Protein AF-A0A969RH98-F1 (afdb_monomer_lite)

pLDDT: mean 89.94, std 9.92, range [57.56, 97.62]

Sequence (52 aa):
RGEQRGRLEGEQRGRLEVAQNLLLEGMDIELIARVTGLSIEQIQQLQASQNS

Structure (mmCIF, N/CA/C/O backbone):
data_AF-A0A969RH98-F1
#
_entry.id   AF-A0A969RH98-F1
#
loop_
_atom_site.group_PDB
_atom_site.id
_atom_site.type_symbol
_atom_site.label_atom_id
_atom_site.label_alt_id
_atom_site.label_comp_id
_atom_site.label_asym_id
_atom_site.label_entity_id
_atom_site.label_seq_id
_atom_site.pdbx_PDB_ins_code
_atom_site.Cartn_x
_atom_site.Cartn_y
_atom_site.Cartn_z
_atom_site.occupancy
_atom_site.B_iso_or_equiv
_atom_site.auth_seq_id
_atom_site.auth_comp_id
_atom_site.auth_asym_id
_atom_site.auth_atom_id
_atom_site.pdbx_PDB_model_num
ATOM 1 N N . ARG A 1 1 ? 17.883 -10.381 -17.028 1.00 62.09 1 ARG A N 1
ATOM 2 C CA . ARG A 1 1 ? 17.298 -10.845 -15.737 1.00 62.09 1 ARG A CA 1
ATOM 3 C C . ARG A 1 1 ? 17.091 -9.711 -14.716 1.00 62.09 1 ARG A C 1
ATOM 5 O O . ARG A 1 1 ? 16.259 -9.895 -13.841 1.00 62.09 1 ARG A O 1
ATOM 12 N N . GLY A 1 2 ? 17.766 -8.554 -14.827 1.00 71.19 2 GLY A N 1
ATOM 13 C CA . GLY A 1 2 ? 17.537 -7.403 -13.931 1.00 71.19 2 GLY A CA 1
ATOM 14 C C . GLY A 1 2 ? 16.223 -6.644 -14.174 1.00 71.19 2 GLY A C 1
ATOM 15 O O . GLY A 1 2 ? 15.528 -6.310 -13.224 1.00 71.19 2 GLY A O 1
ATOM 16 N N . GLU A 1 3 ? 15.822 -6.460 -15.434 1.00 74.44 3 GLU A N 1
ATOM 17 C CA . GLU A 1 3 ? 14.652 -5.636 -15.806 1.00 74.44 3 GLU A CA 1
ATOM 18 C C . GLU A 1 3 ? 13.311 -6.166 -15.276 1.00 74.44 3 GLU A C 1
ATOM 20 O O . GLU A 1 3 ? 12.452 -5.394 -14.859 1.00 74.44 3 GLU A 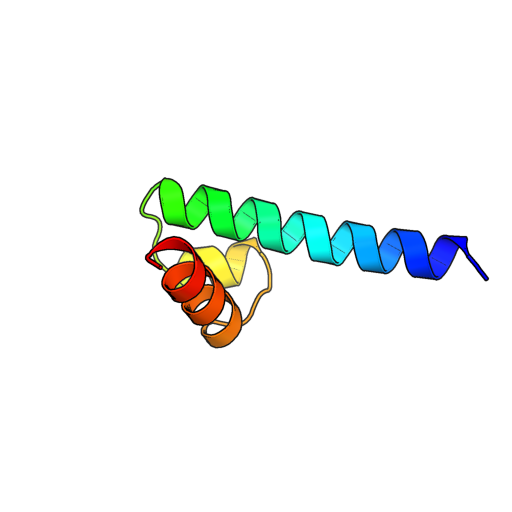O 1
ATOM 25 N N . GLN A 1 4 ? 13.130 -7.491 -15.233 1.00 76.56 4 GLN A N 1
ATOM 26 C CA . GLN A 1 4 ? 11.907 -8.089 -14.684 1.00 76.56 4 GLN A CA 1
ATOM 27 C C . GLN A 1 4 ? 11.773 -7.851 -13.175 1.00 76.56 4 GLN A C 1
ATOM 29 O O . GLN A 1 4 ? 10.661 -7.655 -12.699 1.00 76.56 4 GLN A O 1
ATOM 34 N N . ARG A 1 5 ? 12.890 -7.832 -12.434 1.00 73.62 5 ARG A N 1
ATOM 35 C CA . ARG A 1 5 ? 12.885 -7.550 -10.991 1.00 73.62 5 ARG A CA 1
ATOM 36 C C . ARG A 1 5 ? 12.584 -6.079 -10.722 1.00 73.62 5 ARG A C 1
ATOM 38 O O . ARG A 1 5 ? 11.691 -5.793 -9.938 1.00 73.62 5 ARG A O 1
ATOM 45 N N . GLY A 1 6 ? 13.232 -5.172 -11.456 1.00 79.94 6 GLY A N 1
ATOM 46 C CA . GLY A 1 6 ? 12.994 -3.732 -11.317 1.00 79.94 6 GLY A CA 1
ATOM 47 C C . GLY A 1 6 ? 11.545 -3.329 -11.607 1.00 79.94 6 GLY A C 1
ATOM 48 O O . GLY A 1 6 ? 10.981 -2.510 -10.888 1.00 79.94 6 GLY A O 1
ATOM 49 N N . ARG A 1 7 ? 10.905 -3.950 -12.606 1.00 81.50 7 ARG A N 1
ATOM 50 C CA . ARG A 1 7 ? 9.487 -3.699 -12.902 1.00 81.50 7 ARG A CA 1
ATOM 51 C C . ARG A 1 7 ? 8.556 -4.203 -11.795 1.00 81.50 7 ARG A C 1
ATOM 53 O O . ARG A 1 7 ? 7.662 -3.468 -11.398 1.00 81.50 7 ARG A O 1
ATOM 60 N N . LEU A 1 8 ? 8.780 -5.411 -11.273 1.00 80.81 8 LEU A N 1
ATOM 61 C CA . LEU A 1 8 ? 7.969 -5.956 -10.175 1.00 80.81 8 LEU A CA 1
ATOM 62 C C . LEU A 1 8 ? 8.121 -5.135 -8.886 1.00 80.81 8 LEU A C 1
ATOM 64 O O . LEU A 1 8 ? 7.129 -4.833 -8.228 1.00 80.81 8 LEU A O 1
ATOM 68 N N . GLU A 1 9 ? 9.347 -4.725 -8.554 1.00 82.62 9 GLU A N 1
ATOM 69 C CA . GLU A 1 9 ? 9.619 -3.853 -7.406 1.00 82.62 9 GLU A CA 1
ATOM 70 C C . GLU A 1 9 ? 8.974 -2.469 -7.579 1.00 82.62 9 GLU A C 1
ATOM 72 O O . GLU A 1 9 ? 8.403 -1.936 -6.629 1.00 82.62 9 GLU A O 1
ATOM 77 N N . GLY A 1 10 ? 9.016 -1.902 -8.789 1.00 87.44 10 GLY A N 1
ATOM 78 C CA . GLY A 1 10 ? 8.371 -0.628 -9.110 1.00 87.44 10 GLY A CA 1
ATOM 79 C C . GLY A 1 10 ? 6.846 -0.691 -9.012 1.00 87.44 10 GLY A C 1
ATOM 80 O O . GLY A 1 10 ? 6.237 0.175 -8.388 1.00 87.44 10 GLY A O 1
ATOM 81 N N . GLU A 1 11 ? 6.229 -1.742 -9.558 1.00 89.69 11 GLU A N 1
ATOM 82 C CA . GLU A 1 11 ? 4.781 -1.966 -9.454 1.00 89.69 11 GLU A CA 1
ATOM 83 C C . GLU A 1 11 ? 4.337 -2.112 -7.993 1.00 89.69 11 GLU A C 1
ATOM 85 O O . GLU A 1 11 ? 3.324 -1.538 -7.592 1.00 89.69 11 GLU A O 1
ATOM 90 N N . GLN A 1 12 ? 5.101 -2.846 -7.177 1.00 89.00 12 GLN A N 1
ATOM 91 C CA . GLN A 1 12 ? 4.783 -3.016 -5.762 1.00 89.00 12 GLN A CA 1
ATOM 92 C C . GLN A 1 12 ? 4.933 -1.702 -4.986 1.00 89.00 12 GLN A C 1
ATOM 94 O O . GLN A 1 12 ? 4.032 -1.344 -4.230 1.00 89.00 12 GLN A O 1
ATOM 99 N N . ARG A 1 13 ? 6.024 -0.955 -5.202 1.00 90.50 13 ARG A N 1
ATOM 100 C CA . ARG A 1 13 ? 6.236 0.359 -4.573 1.00 90.50 13 ARG A CA 1
ATOM 101 C C . ARG A 1 13 ? 5.135 1.351 -4.941 1.00 90.50 13 ARG A C 1
ATOM 103 O O . ARG A 1 13 ? 4.590 1.983 -4.045 1.00 90.50 13 ARG A O 1
ATOM 110 N N . GLY A 1 14 ? 4.747 1.411 -6.216 1.00 93.19 14 GLY A N 1
ATOM 111 C CA . GLY A 1 14 ? 3.679 2.300 -6.676 1.00 93.19 14 GLY A 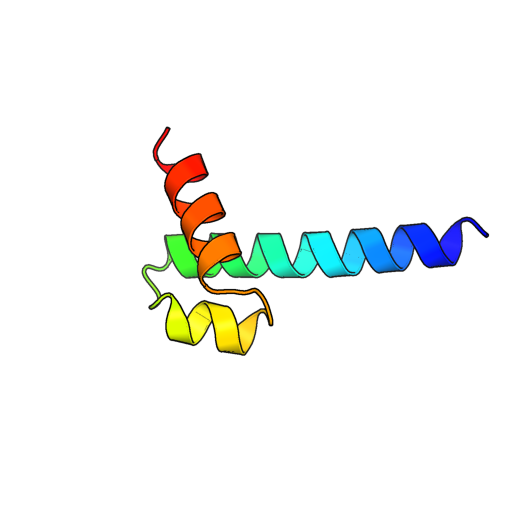CA 1
ATOM 112 C C . GLY A 1 14 ? 2.333 2.009 -6.007 1.00 93.19 14 GLY A C 1
ATOM 113 O O . GLY A 1 14 ? 1.642 2.931 -5.586 1.00 93.19 14 GLY A O 1
ATOM 114 N N . ARG A 1 15 ? 1.970 0.731 -5.826 1.00 94.88 15 ARG A N 1
ATOM 115 C CA . ARG A 1 15 ? 0.731 0.366 -5.109 1.00 94.88 15 ARG A CA 1
ATOM 116 C C . ARG A 1 15 ? 0.764 0.785 -3.639 1.00 94.88 15 ARG A C 1
ATOM 118 O O . ARG A 1 15 ? -0.249 1.255 -3.131 1.00 94.88 15 ARG A O 1
ATOM 125 N N . LEU A 1 16 ? 1.907 0.620 -2.971 1.00 94.56 16 LEU A N 1
ATOM 126 C CA . LEU A 1 16 ? 2.077 1.014 -1.568 1.00 94.56 16 LEU A CA 1
ATOM 127 C C . LEU A 1 16 ? 2.004 2.536 -1.396 1.00 94.56 16 LEU A C 1
ATOM 129 O O . LEU A 1 16 ? 1.337 3.003 -0.479 1.00 94.56 16 LEU A O 1
ATOM 133 N N . GLU A 1 17 ? 2.631 3.299 -2.291 1.00 95.75 17 GLU A N 1
ATOM 134 C CA . GLU A 1 17 ? 2.596 4.766 -2.274 1.00 95.75 17 GLU A CA 1
ATOM 135 C C . GLU A 1 17 ? 1.170 5.298 -2.478 1.00 95.75 17 GLU A C 1
ATOM 137 O O . GLU A 1 17 ? 0.698 6.131 -1.705 1.00 95.75 17 GLU A O 1
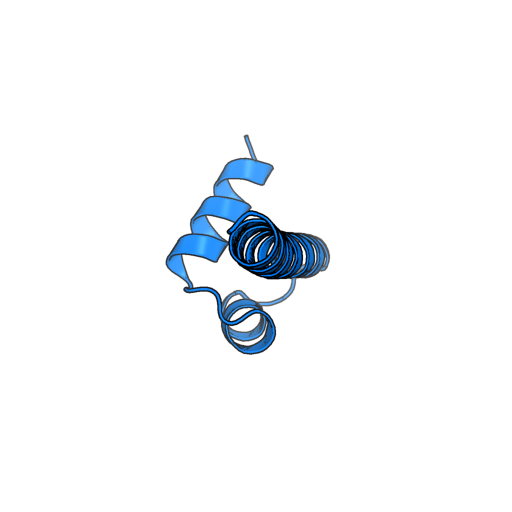ATOM 142 N N . VAL A 1 18 ? 0.433 4.754 -3.456 1.00 96.88 18 VAL A N 1
ATOM 143 C CA . VAL A 1 18 ? -0.979 5.117 -3.658 1.00 96.88 18 VAL A CA 1
ATOM 144 C C . VAL A 1 18 ? -1.815 4.770 -2.423 1.00 96.88 18 VAL A C 1
ATOM 146 O O . VAL A 1 18 ? -2.629 5.585 -1.997 1.00 96.88 18 VAL A O 1
ATOM 149 N N . ALA A 1 19 ? -1.608 3.598 -1.813 1.00 97.06 19 ALA A N 1
ATOM 150 C CA . ALA A 1 19 ? -2.331 3.208 -0.603 1.00 97.06 19 ALA A CA 1
ATOM 151 C C . ALA A 1 19 ? -2.067 4.155 0.576 1.00 97.06 19 ALA A C 1
ATOM 153 O O . ALA A 1 19 ? -3.006 4.529 1.274 1.00 97.06 19 ALA A O 1
ATOM 154 N N . GLN A 1 20 ? -0.811 4.562 0.779 1.00 95.69 20 GLN A N 1
ATOM 155 C CA . GLN A 1 20 ? -0.428 5.506 1.832 1.00 95.69 20 GLN A CA 1
ATOM 156 C C . GLN A 1 20 ? -1.090 6.867 1.632 1.00 95.69 20 GLN A C 1
ATOM 158 O O . GLN A 1 20 ? -1.703 7.380 2.563 1.00 95.69 20 GLN A O 1
ATOM 163 N N . ASN A 1 21 ? -1.037 7.412 0.416 1.00 96.62 21 ASN A N 1
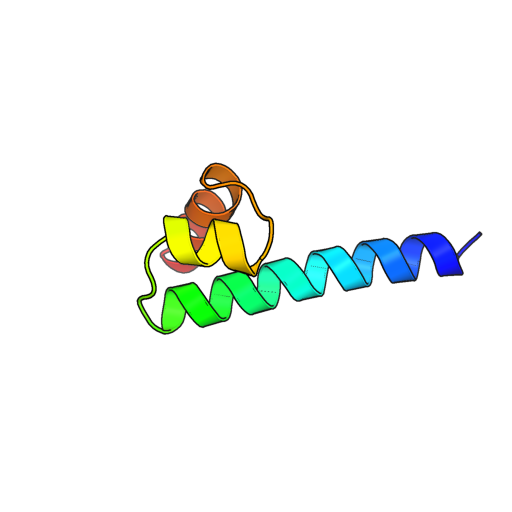ATOM 164 C CA . ASN A 1 21 ? -1.655 8.701 0.114 1.00 96.62 21 ASN A CA 1
ATOM 165 C C . ASN A 1 21 ? -3.170 8.665 0.351 1.00 96.62 21 ASN A C 1
ATOM 167 O O . ASN A 1 21 ? -3.714 9.562 0.983 1.00 96.62 21 ASN A O 1
ATOM 171 N N . LEU A 1 22 ? -3.856 7.601 -0.075 1.00 96.81 22 LEU A N 1
ATOM 172 C CA . LEU A 1 22 ? -5.298 7.471 0.155 1.00 96.81 22 LEU A CA 1
ATOM 173 C C . LEU A 1 22 ? -5.652 7.323 1.646 1.00 96.81 22 LEU A C 1
ATOM 175 O O . LEU A 1 22 ? -6.669 7.863 2.077 1.00 96.81 22 LEU A O 1
ATOM 179 N N . LEU A 1 23 ? -4.825 6.626 2.438 1.00 95.88 23 LEU A N 1
ATOM 180 C CA . LEU A 1 23 ? -4.988 6.565 3.897 1.00 95.88 23 LEU A CA 1
ATOM 181 C C . LEU A 1 23 ? -4.843 7.952 4.540 1.00 95.88 23 LEU A C 1
ATOM 183 O O . LEU A 1 23 ? -5.626 8.290 5.424 1.00 95.88 23 LEU A O 1
ATOM 187 N N . LEU A 1 24 ? -3.865 8.749 4.095 1.00 94.56 24 LEU A N 1
ATOM 188 C CA . LEU A 1 24 ? -3.646 10.117 4.585 1.00 94.56 24 LEU A CA 1
ATOM 189 C C . LEU A 1 24 ? -4.819 11.047 4.246 1.00 94.56 24 LEU A C 1
ATOM 191 O O . LEU A 1 24 ? -5.190 11.884 5.063 1.00 94.56 24 LEU A O 1
ATOM 195 N N . GLU A 1 25 ? -5.443 10.850 3.085 1.00 96.31 25 GLU A N 1
ATOM 196 C CA . GLU A 1 25 ? -6.669 11.547 2.668 1.00 96.31 25 GLU A CA 1
ATOM 197 C C . GLU A 1 25 ? -7.933 11.047 3.403 1.00 96.31 25 GLU A C 1
ATOM 199 O O . GLU A 1 25 ? -9.036 11.527 3.146 1.00 96.31 25 GLU A O 1
ATOM 204 N N . GLY A 1 26 ? -7.806 10.076 4.318 1.00 94.75 26 GLY A N 1
ATOM 205 C CA . GLY A 1 26 ? -8.916 9.560 5.124 1.00 94.75 26 GLY A CA 1
ATOM 206 C C . GLY A 1 26 ? -9.887 8.659 4.357 1.00 94.75 26 GLY A C 1
ATOM 207 O O . GLY A 1 26 ? -11.045 8.534 4.751 1.00 94.75 26 GLY A O 1
ATOM 208 N N . MET A 1 27 ? -9.442 8.049 3.256 1.00 97.19 27 MET A N 1
ATOM 209 C CA . MET A 1 27 ? -10.271 7.149 2.452 1.00 97.19 27 MET A CA 1
ATOM 210 C C . MET A 1 27 ? -10.526 5.813 3.165 1.00 97.19 27 MET A C 1
ATOM 212 O O . MET A 1 27 ? -9.675 5.301 3.894 1.00 97.19 27 MET A O 1
ATOM 216 N N . ASP A 1 28 ? -11.678 5.199 2.883 1.00 96.88 28 ASP A N 1
ATOM 217 C CA . ASP A 1 28 ? -12.042 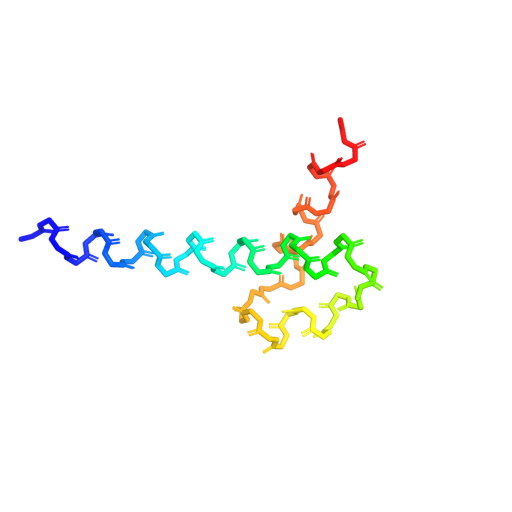3.892 3.436 1.00 96.88 28 ASP A CA 1
ATOM 218 C C . ASP A 1 28 ? -11.110 2.766 2.963 1.00 96.88 28 ASP A C 1
ATOM 220 O O . ASP A 1 28 ? -10.766 2.658 1.783 1.00 96.88 28 ASP A O 1
ATOM 224 N N . ILE A 1 29 ? -10.780 1.844 3.871 1.00 95.88 29 ILE A N 1
ATOM 225 C CA . ILE A 1 29 ? -9.865 0.720 3.606 1.00 95.88 29 ILE A CA 1
ATOM 226 C C . ILE A 1 29 ? -10.360 -0.162 2.445 1.00 95.88 29 ILE A C 1
ATOM 228 O O . ILE A 1 29 ? -9.559 -0.605 1.621 1.00 95.88 29 ILE A O 1
ATOM 232 N N . GLU A 1 30 ? -11.672 -0.384 2.324 1.00 96.88 30 GLU A N 1
ATOM 233 C CA . GLU A 1 30 ? -12.255 -1.164 1.221 1.00 96.88 30 GLU A CA 1
ATOM 234 C C . GLU A 1 30 ? -12.070 -0.482 -0.144 1.00 96.88 30 GLU A C 1
ATOM 236 O O . GLU A 1 30 ? -11.780 -1.139 -1.150 1.00 96.88 30 GLU A O 1
ATOM 241 N N . LEU A 1 31 ? -12.192 0.850 -0.186 1.00 97.56 31 LEU A N 1
ATOM 242 C CA . LEU A 1 31 ? -11.934 1.636 -1.389 1.00 97.56 31 LEU A CA 1
ATOM 243 C C . LEU A 1 31 ? -10.455 1.549 -1.770 1.00 97.56 31 LEU A C 1
ATOM 245 O O . LEU A 1 31 ? -10.133 1.309 -2.935 1.00 97.56 31 LEU A O 1
ATOM 249 N N . ILE A 1 32 ? -9.566 1.685 -0.787 1.00 97.62 32 ILE A N 1
ATOM 250 C CA . ILE A 1 32 ? -8.118 1.603 -0.989 1.00 97.62 32 ILE A CA 1
ATOM 251 C C . ILE A 1 32 ? -7.730 0.226 -1.534 1.00 97.62 32 ILE A C 1
ATOM 253 O O . ILE A 1 32 ? -6.982 0.151 -2.511 1.00 97.62 32 ILE A O 1
ATOM 257 N N . ALA A 1 33 ? -8.282 -0.857 -0.979 1.00 97.44 33 ALA A N 1
ATOM 258 C CA . ALA A 1 33 ? -8.054 -2.224 -1.453 1.00 97.44 33 ALA A CA 1
ATOM 259 C C . ALA A 1 33 ? -8.453 -2.390 -2.923 1.00 97.44 33 ALA A C 1
ATOM 261 O O . ALA A 1 33 ? -7.684 -2.910 -3.733 1.00 97.44 33 ALA A O 1
ATOM 262 N N . ARG A 1 34 ? -9.624 -1.868 -3.303 1.00 97.62 34 ARG A N 1
ATOM 263 C CA . ARG A 1 34 ? -10.118 -1.930 -4.683 1.00 97.62 34 ARG A CA 1
ATOM 264 C C . ARG A 1 34 ? -9.271 -1.117 -5.665 1.00 97.62 34 ARG A C 1
ATOM 266 O O . ARG A 1 34 ? -9.084 -1.558 -6.795 1.00 97.62 34 ARG A O 1
ATOM 273 N N . VAL A 1 35 ? -8.782 0.057 -5.264 1.00 96.62 35 VAL A N 1
ATOM 274 C CA . VAL A 1 35 ? -7.991 0.953 -6.130 1.00 96.62 35 VAL A CA 1
ATOM 275 C C . VAL A 1 35 ? -6.556 0.454 -6.300 1.00 96.62 35 VAL A C 1
ATOM 277 O O . VAL A 1 35 ? -6.013 0.480 -7.401 1.00 96.62 35 VAL A O 1
ATOM 280 N N . THR A 1 36 ? -5.936 -0.005 -5.217 1.00 95.69 36 THR A N 1
ATOM 281 C CA . THR A 1 36 ? -4.513 -0.383 -5.194 1.00 95.69 36 THR A CA 1
ATOM 282 C C . THR A 1 36 ? -4.286 -1.854 -5.535 1.00 95.69 36 THR A C 1
ATOM 284 O O . THR A 1 36 ? -3.171 -2.245 -5.885 1.00 95.69 36 THR A O 1
ATOM 287 N N . GLY A 1 37 ? -5.329 -2.683 -5.424 1.00 96.25 37 GLY A N 1
ATOM 288 C CA . GLY A 1 37 ? -5.231 -4.136 -5.536 1.00 96.25 37 GLY A CA 1
ATOM 289 C C . GLY A 1 37 ? -4.493 -4.789 -4.363 1.00 96.25 37 GLY A C 1
ATOM 290 O O . GLY A 1 37 ? -4.079 -5.942 -4.478 1.00 96.25 37 GLY A O 1
ATOM 291 N N . LEU A 1 38 ? -4.279 -4.059 -3.265 1.00 95.81 38 LEU A N 1
ATOM 292 C CA . LEU A 1 38 ? -3.731 -4.604 -2.028 1.00 95.81 38 LEU A CA 1
ATOM 293 C C . LEU A 1 38 ? -4.832 -5.277 -1.207 1.00 95.81 38 LEU A C 1
ATOM 295 O O . LEU A 1 38 ? -6.008 -4.923 -1.284 1.00 95.81 38 LEU A O 1
ATOM 299 N N . SER A 1 39 ? -4.433 -6.239 -0.384 1.00 96.75 39 SER A N 1
ATOM 300 C CA . SER A 1 39 ? -5.332 -6.819 0.610 1.00 96.75 39 SER A CA 1
ATOM 301 C C . SER A 1 39 ? -5.620 -5.831 1.743 1.00 96.75 39 SER A C 1
ATOM 303 O O . SER A 1 39 ? -4.801 -4.970 2.070 1.00 96.75 39 SER A O 1
ATOM 305 N N . ILE A 1 40 ? -6.776 -6.006 2.386 1.00 96.56 40 ILE A N 1
ATOM 306 C CA . ILE A 1 40 ? -7.169 -5.245 3.582 1.00 96.56 40 ILE A CA 1
ATOM 307 C C . ILE A 1 40 ? -6.082 -5.351 4.665 1.00 96.56 40 ILE A C 1
ATOM 309 O O . ILE A 1 40 ? -5.714 -4.343 5.257 1.00 96.56 40 ILE A O 1
ATOM 313 N N . GLU A 1 41 ? -5.518 -6.546 4.871 1.00 96.31 41 GLU A N 1
ATOM 314 C CA . GLU A 1 41 ? -4.450 -6.786 5.850 1.00 96.31 41 GLU A CA 1
ATOM 315 C C . GLU A 1 41 ? -3.202 -5.939 5.559 1.00 96.31 41 GLU A C 1
ATOM 317 O O . GLU A 1 41 ? -2.673 -5.286 6.457 1.00 96.31 41 GLU A O 1
ATOM 322 N N . GLN A 1 42 ? -2.757 -5.882 4.299 1.00 95.19 42 GLN A N 1
ATOM 323 C CA . GLN A 1 42 ? -1.612 -5.051 3.905 1.00 95.19 42 GLN A CA 1
ATOM 324 C C . GLN A 1 42 ? -1.867 -3.564 4.171 1.00 95.19 42 GLN A C 1
ATOM 326 O O . GLN A 1 42 ? -0.969 -2.851 4.613 1.00 95.19 42 GLN A O 1
ATOM 331 N N . ILE A 1 43 ? -3.089 -3.091 3.929 1.00 96.31 43 ILE A N 1
ATOM 332 C CA . ILE A 1 43 ? -3.461 -1.691 4.165 1.00 96.31 43 ILE A CA 1
ATOM 333 C C . ILE A 1 43 ? -3.517 -1.391 5.669 1.00 96.31 43 ILE A C 1
ATOM 335 O O . ILE A 1 43 ? -3.024 -0.352 6.101 1.00 96.31 43 ILE A O 1
ATOM 339 N N . GLN A 1 44 ? -4.035 -2.313 6.483 1.00 95.25 44 GLN A N 1
ATOM 340 C CA . GLN A 1 44 ? -4.036 -2.183 7.944 1.00 95.25 44 GLN A CA 1
ATOM 341 C C . GLN A 1 44 ? -2.617 -2.161 8.520 1.00 95.25 44 GLN A C 1
ATOM 343 O O . GLN A 1 44 ? -2.325 -1.350 9.397 1.00 95.25 44 GLN A O 1
ATOM 348 N N . GLN A 1 45 ? -1.715 -3.001 8.005 1.00 94.25 45 GLN A N 1
ATOM 349 C CA . GLN A 1 45 ? -0.300 -2.969 8.384 1.00 94.25 45 GLN A CA 1
ATOM 350 C C . GLN A 1 45 ? 0.343 -1.624 8.027 1.00 94.25 45 GLN A C 1
ATOM 352 O O . GLN A 1 45 ? 1.058 -1.052 8.852 1.00 94.25 45 GLN A O 1
ATOM 357 N N . LEU A 1 46 ? 0.056 -1.080 6.837 1.00 92.12 46 LEU A N 1
ATOM 358 C CA . LEU A 1 46 ? 0.520 0.253 6.441 1.00 92.12 46 LEU A CA 1
ATOM 359 C C . LEU A 1 46 ? -0.006 1.340 7.383 1.00 92.12 46 LEU A C 1
ATOM 361 O O . LEU A 1 46 ? 0.763 2.191 7.819 1.00 92.12 46 LEU A O 1
ATOM 365 N N . GLN A 1 47 ? -1.290 1.295 7.737 1.00 92.31 47 GLN A N 1
ATOM 366 C CA . GLN A 1 47 ? -1.906 2.251 8.656 1.00 92.31 47 GLN A CA 1
ATOM 367 C C . GLN A 1 47 ? -1.298 2.173 10.065 1.00 92.31 47 GLN A C 1
ATOM 369 O O . GLN A 1 47 ? -0.978 3.203 10.653 1.00 92.31 47 GLN A O 1
ATOM 374 N N . ALA A 1 48 ? -1.088 0.965 10.594 1.00 90.94 48 ALA A N 1
ATOM 375 C CA . ALA A 1 48 ? -0.446 0.762 11.893 1.00 90.94 48 ALA A CA 1
ATOM 376 C C . ALA A 1 48 ? 1.005 1.274 11.910 1.00 90.94 48 ALA A C 1
ATOM 378 O O . ALA A 1 48 ? 1.430 1.891 12.886 1.00 90.94 48 ALA A O 1
ATOM 379 N N . SER A 1 49 ? 1.740 1.078 10.810 1.00 85.19 49 SER A N 1
ATOM 380 C CA . SER A 1 49 ? 3.128 1.539 10.669 1.00 85.19 49 SER A CA 1
ATOM 381 C C . SER A 1 49 ? 3.255 3.067 10.620 1.00 85.19 49 SER A C 1
ATOM 383 O O . SER A 1 49 ? 4.290 3.592 11.008 1.00 85.19 49 SER A O 1
ATOM 385 N N . GLN A 1 50 ? 2.227 3.784 10.146 1.00 75.50 50 GLN A N 1
ATOM 386 C CA . GLN A 1 50 ? 2.232 5.254 10.075 1.00 75.50 50 GLN A CA 1
ATOM 387 C C . GLN A 1 50 ? 1.898 5.936 11.410 1.00 75.50 50 GLN A C 1
ATOM 389 O O . GLN A 1 50 ? 2.240 7.098 11.600 1.00 75.50 50 GLN A O 1
ATOM 394 N N . ASN A 1 51 ? 1.245 5.221 12.328 1.00 68.81 51 ASN A N 1
ATOM 395 C CA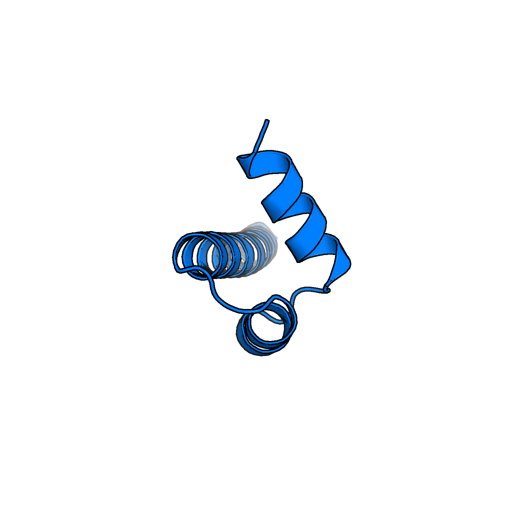 . ASN A 1 51 ? 0.827 5.744 13.632 1.00 68.81 51 ASN A CA 1
ATOM 396 C C . ASN A 1 51 ? 1.818 5.403 14.766 1.00 68.81 51 ASN A C 1
ATOM 398 O O . ASN A 1 51 ? 1.458 5.526 15.939 1.00 68.81 51 ASN A O 1
ATOM 402 N N . SER A 1 52 ? 3.017 4.920 14.417 1.00 57.56 52 SER A N 1
ATOM 403 C CA . SER A 1 52 ? 4.093 4.526 15.344 1.00 57.56 52 SER A CA 1
ATOM 404 C C . SER A 1 52 ? 5.224 5.553 15.421 1.00 57.56 52 SER A C 1
ATOM 406 O O . SER A 1 52 ? 5.205 6.529 14.641 1.00 57.56 52 SER A O 1
#

Foldseek 3Di:
DVVVVVVVVVLVVVLLVQLLVCVVVVHDLVVSCVVSVDDSVVSVVSVVVVVD

Radius of gyration: 12.06 Å; chains: 1; bounding box: 30×22×31 Å

Secondary structure (DSSP, 8-state):
-HHHHHHHHHHHHHHHHHHHHHHHTT--HHHHHHHH---HHHHHHHHHHHT-